Protein AF-A0A7X4CUV6-F1 (afdb_monomer)

Radius of gyration: 20.53 Å; Cα contacts (8 Å, |Δi|>4): 33; chains: 1; bounding box: 52×29×50 Å

pLDDT: mean 74.3, std 20.14, range [27.89, 95.19]

Solvent-accessible surface area (backbone atoms only — not comparable to full-atom values): 6516 Å² total; per-residue (Å²): 109,67,72,59,44,51,55,53,38,71,74,38,60,84,97,35,72,71,30,55,54,40,47,52,53,43,52,54,50,52,51,52,53,50,50,53,52,52,51,51,50,51,52,50,53,48,50,48,64,73,74,42,97,73,84,90,81,81,90,68,79,52,70,66,44,56,75,42,94,47,18,63,60,44,62,71,68,51,75,76,69,68,72,77,73,71,78,84,87,76,88,81,91,84,83,89,83,86,82,80,132

Structure (mmCIF, N/CA/C/O backbone):
data_AF-A0A7X4CUV6-F1
#
_entry.id   AF-A0A7X4CUV6-F1
#
loop_
_atom_site.group_PDB
_atom_site.id
_atom_site.type_symbol
_atom_site.label_atom_id
_atom_site.label_alt_id
_atom_site.label_comp_id
_atom_site.label_asym_id
_atom_site.label_entity_id
_atom_site.label_seq_id
_atom_site.pdbx_PDB_ins_code
_atom_site.Cartn_x
_atom_site.Cartn_y
_atom_site.Cartn_z
_atom_site.occupancy
_atom_site.B_iso_or_equiv
_atom_site.auth_seq_id
_atom_site.auth_comp_id
_atom_site.auth_asym_id
_atom_site.auth_atom_id
_atom_site.pdbx_PDB_model_num
ATOM 1 N N . MET A 1 1 ? 12.535 -1.190 -0.384 1.00 80.12 1 MET A N 1
ATOM 2 C CA . MET A 1 1 ? 12.706 -2.119 -1.530 1.00 80.12 1 MET A CA 1
ATOM 3 C C . MET A 1 1 ? 12.100 -1.570 -2.831 1.00 80.12 1 MET A C 1
ATOM 5 O O . MET A 1 1 ? 12.788 -1.571 -3.846 1.00 80.12 1 MET A O 1
ATOM 9 N N . THR A 1 2 ? 10.888 -1.001 -2.807 1.00 87.12 2 THR A N 1
ATOM 10 C CA . THR A 1 2 ? 10.187 -0.403 -3.969 1.00 87.12 2 THR A CA 1
ATOM 11 C C . THR A 1 2 ? 11.044 0.535 -4.826 1.00 87.12 2 THR A C 1
ATOM 13 O O . THR A 1 2 ? 11.182 0.307 -6.023 1.00 87.12 2 THR A O 1
ATOM 16 N N . ARG A 1 3 ? 11.724 1.521 -4.217 1.00 89.62 3 ARG A N 1
ATOM 17 C CA . ARG A 1 3 ? 12.599 2.473 -4.934 1.00 89.62 3 ARG A CA 1
ATOM 18 C C . ARG A 1 3 ? 13.737 1.778 -5.700 1.00 89.62 3 ARG A C 1
ATOM 20 O O . ARG A 1 3 ? 14.108 2.208 -6.787 1.00 89.62 3 ARG A O 1
ATOM 27 N N . ARG A 1 4 ? 14.283 0.679 -5.165 1.00 92.56 4 ARG A N 1
ATOM 28 C CA . ARG A 1 4 ? 15.333 -0.119 -5.825 1.00 92.56 4 ARG A CA 1
ATOM 29 C C . ARG A 1 4 ? 14.771 -0.895 -7.019 1.00 92.56 4 ARG A C 1
ATOM 31 O O . ARG A 1 4 ? 15.400 -0.890 -8.072 1.00 92.56 4 ARG A O 1
ATOM 38 N N . LEU A 1 5 ? 13.595 -1.510 -6.872 1.00 91.56 5 LEU A N 1
ATOM 39 C CA . LEU A 1 5 ? 12.916 -2.240 -7.951 1.00 91.56 5 LEU A CA 1
ATOM 40 C C . LEU A 1 5 ? 12.478 -1.304 -9.086 1.00 91.56 5 LEU A C 1
ATOM 42 O O . LEU A 1 5 ? 12.719 -1.610 -10.250 1.00 91.56 5 LEU A O 1
ATOM 46 N N . GLN A 1 6 ? 11.945 -0.125 -8.759 1.00 92.88 6 GLN A N 1
ATOM 47 C CA . GLN A 1 6 ? 11.615 0.911 -9.742 1.00 92.88 6 GLN A CA 1
ATOM 48 C C . GLN A 1 6 ? 12.859 1.408 -10.491 1.00 92.88 6 GLN A C 1
ATOM 50 O O . GLN A 1 6 ? 12.858 1.445 -11.718 1.00 92.88 6 GLN A O 1
ATOM 55 N N . ARG A 1 7 ? 13.965 1.697 -9.788 1.00 94.12 7 ARG A N 1
ATOM 56 C CA . ARG A 1 7 ? 15.250 2.058 -10.425 1.00 94.12 7 ARG A CA 1
ATOM 57 C C . ARG A 1 7 ? 15.818 0.937 -11.294 1.00 94.12 7 ARG A C 1
ATOM 59 O O . ARG A 1 7 ? 16.484 1.209 -12.290 1.00 94.12 7 ARG A O 1
ATOM 66 N N . ALA A 1 8 ? 15.623 -0.321 -10.904 1.00 91.69 8 ALA A N 1
ATOM 67 C CA . ALA A 1 8 ? 16.038 -1.464 -11.707 1.00 91.69 8 ALA A CA 1
ATOM 68 C C . ALA A 1 8 ? 15.200 -1.571 -12.988 1.00 91.69 8 ALA A C 1
ATOM 70 O O . ALA A 1 8 ? 15.774 -1.791 -14.049 1.00 91.69 8 ALA A O 1
ATOM 71 N N . LEU A 1 9 ? 13.881 -1.362 -12.897 1.00 92.81 9 LEU A N 1
ATOM 72 C CA . LEU A 1 9 ? 12.954 -1.351 -14.031 1.00 92.81 9 LEU A CA 1
ATOM 73 C C . LEU A 1 9 ? 13.233 -0.196 -15.000 1.00 92.81 9 LEU A C 1
ATOM 75 O O . LEU A 1 9 ? 13.270 -0.422 -16.208 1.00 92.81 9 LEU A O 1
ATOM 79 N N . ALA A 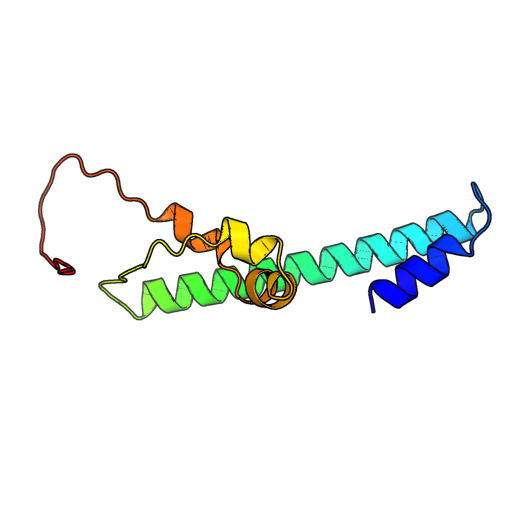1 10 ? 13.490 1.009 -14.483 1.00 93.19 10 ALA A N 1
ATOM 80 C CA . ALA A 1 10 ? 13.799 2.195 -15.285 1.00 93.19 10 ALA A CA 1
ATOM 81 C C . ALA A 1 10 ? 15.038 1.993 -16.173 1.00 93.19 10 ALA A C 1
ATOM 83 O O . ALA A 1 10 ? 15.045 2.406 -17.326 1.00 93.19 10 ALA A O 1
ATOM 84 N N . ARG A 1 11 ? 16.047 1.273 -15.666 1.00 93.94 11 ARG A N 1
ATOM 85 C CA . ARG A 1 11 ? 17.278 0.943 -16.401 1.00 93.94 11 ARG A CA 1
ATOM 86 C C . ARG A 1 11 ? 17.116 -0.168 -17.450 1.00 93.94 11 ARG A C 1
ATOM 88 O O . ARG A 1 11 ? 18.068 -0.452 -18.170 1.00 93.94 11 ARG A O 1
ATOM 95 N N . LYS A 1 12 ? 15.967 -0.855 -17.537 1.00 93.56 12 LYS A N 1
ATOM 96 C CA . LYS A 1 12 ? 15.758 -1.927 -18.532 1.00 93.56 12 LYS A CA 1
ATOM 97 C C . LYS A 1 12 ? 15.227 -1.373 -19.851 1.00 93.56 12 LYS A C 1
ATOM 99 O O . LYS A 1 12 ? 14.244 -0.627 -19.862 1.00 93.56 12 LYS A O 1
ATOM 104 N N . ARG A 1 13 ? 15.808 -1.849 -20.961 1.00 94.00 13 ARG A N 1
ATOM 105 C CA . AR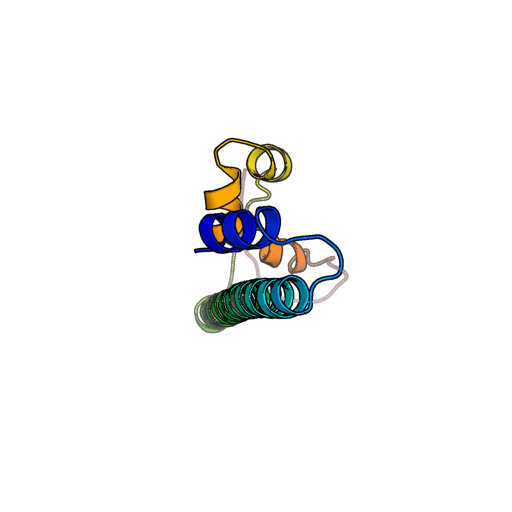G A 1 13 ? 15.367 -1.546 -22.332 1.00 94.00 13 ARG A CA 1
ATOM 106 C C . ARG A 1 13 ? 13.868 -1.800 -22.490 1.00 94.00 13 ARG A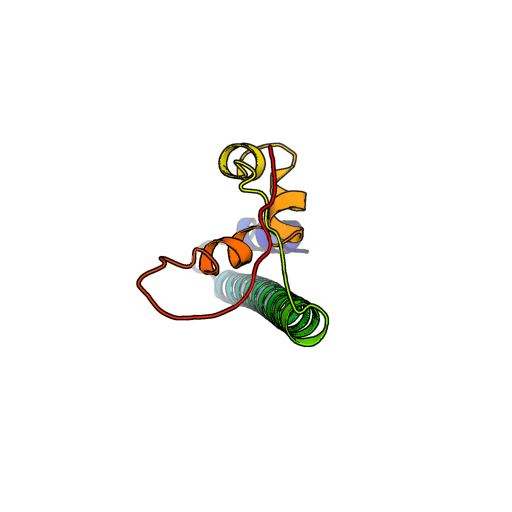 C 1
ATOM 108 O O . ARG A 1 13 ? 13.360 -2.840 -22.050 1.00 94.00 13 ARG A O 1
ATOM 115 N N . ARG A 1 14 ? 13.174 -0.852 -23.122 1.00 89.62 14 ARG A N 1
ATOM 116 C CA . ARG A 1 14 ? 11.753 -0.967 -23.476 1.00 89.62 14 ARG A CA 1
ATOM 117 C C . ARG A 1 14 ? 11.532 -2.235 -24.318 1.00 89.62 14 ARG A C 1
ATOM 119 O O . ARG A 1 14 ? 12.411 -2.620 -25.084 1.00 89.62 14 ARG A O 1
ATOM 126 N N . ASN A 1 15 ? 10.411 -2.917 -24.092 1.00 90.31 15 ASN A N 1
ATOM 127 C CA . ASN A 1 15 ? 10.009 -4.158 -24.775 1.00 90.31 15 ASN A CA 1
ATOM 128 C C . ASN A 1 15 ? 10.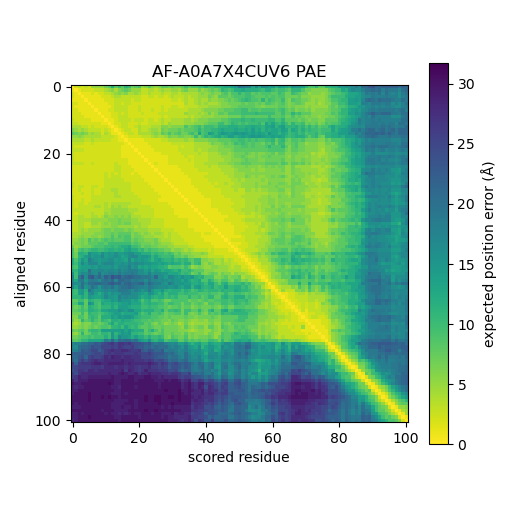997 -5.340 -24.675 1.00 90.31 15 ASN A C 1
ATOM 130 O O . ASN A 1 15 ? 10.930 -6.270 -25.467 1.00 90.31 15 ASN A O 1
ATOM 134 N N . SER A 1 16 ? 11.919 -5.339 -23.707 1.00 94.25 16 SER A N 1
ATOM 135 C CA . SER A 1 16 ? 12.763 -6.513 -23.445 1.00 94.25 16 SER A CA 1
ATOM 136 C C . SER A 1 16 ? 12.087 -7.487 -22.479 1.00 94.25 16 SER A C 1
ATOM 138 O O . SER A 1 16 ? 11.459 -7.068 -21.505 1.00 94.25 16 SER A O 1
ATOM 140 N N . GLU A 1 17 ? 12.309 -8.790 -22.654 1.00 93.88 17 GLU A N 1
ATOM 141 C CA . GLU A 1 17 ? 11.831 -9.814 -21.709 1.00 93.88 17 GLU A CA 1
ATOM 142 C C . GLU A 1 17 ? 12.339 -9.570 -20.280 1.00 93.88 17 GLU A C 1
ATOM 144 O O . GLU A 1 17 ? 11.630 -9.757 -19.290 1.00 93.88 17 GLU A O 1
ATOM 149 N N . ARG A 1 18 ? 13.571 -9.060 -20.155 1.00 92.19 18 ARG A N 1
ATOM 150 C CA . ARG A 1 18 ? 14.164 -8.676 -18.866 1.00 92.19 18 ARG A CA 1
ATOM 151 C C . ARG A 1 18 ? 13.364 -7.566 -18.174 1.00 92.19 18 ARG A C 1
ATOM 153 O O . ARG A 1 18 ? 13.295 -7.551 -16.945 1.00 92.19 18 ARG A O 1
ATOM 160 N N . ARG A 1 19 ? 12.760 -6.644 -18.936 1.00 93.62 19 ARG A N 1
ATOM 161 C CA . ARG A 1 19 ? 11.864 -5.607 -18.402 1.00 93.62 19 ARG A CA 1
ATOM 162 C C . ARG A 1 19 ? 10.538 -6.207 -17.942 1.00 93.62 19 ARG A C 1
ATOM 164 O O . ARG A 1 19 ? 10.084 -5.839 -16.863 1.00 93.62 19 ARG A O 1
ATOM 171 N N . ALA A 1 20 ? 9.967 -7.149 -18.696 1.00 94.06 20 ALA A N 1
ATOM 172 C CA . ALA A 1 20 ? 8.743 -7.850 -18.299 1.00 94.06 20 ALA A CA 1
ATOM 173 C C . ALA A 1 20 ? 8.926 -8.584 -16.958 1.00 94.06 20 ALA A C 1
ATOM 175 O O . ALA A 1 20 ? 8.147 -8.379 -16.027 1.00 94.06 20 ALA A O 1
ATOM 176 N N . ARG A 1 21 ? 10.035 -9.322 -16.793 1.00 93.94 21 ARG A N 1
ATOM 177 C CA . ARG A 1 21 ? 10.387 -9.981 -15.518 1.00 93.94 21 ARG A CA 1
ATOM 178 C C . ARG A 1 21 ? 10.558 -8.981 -14.366 1.00 93.94 21 ARG A C 1
ATOM 180 O O . ARG A 1 21 ? 10.059 -9.208 -13.266 1.00 93.94 21 ARG A O 1
ATOM 187 N N . ALA A 1 22 ? 11.234 -7.854 -14.606 1.00 93.50 22 ALA A N 1
ATOM 188 C CA . ALA A 1 22 ? 11.402 -6.804 -13.596 1.00 93.50 22 ALA A CA 1
ATOM 189 C C . ALA A 1 22 ? 10.064 -6.157 -13.188 1.00 93.50 22 ALA A C 1
ATOM 191 O O . ALA A 1 22 ? 9.866 -5.869 -12.007 1.00 93.50 22 ALA A O 1
ATOM 192 N N . CYS A 1 23 ? 9.147 -5.969 -14.141 1.00 94.25 23 CYS A N 1
ATOM 193 C CA . CYS A 1 23 ? 7.792 -5.485 -13.887 1.00 94.25 23 CYS A CA 1
ATOM 194 C C . CYS A 1 23 ? 7.008 -6.470 -13.011 1.00 94.25 23 CYS A C 1
ATOM 196 O O . CYS A 1 23 ? 6.466 -6.070 -11.985 1.00 94.25 23 CYS A O 1
ATOM 198 N N . GLY A 1 24 ? 7.054 -7.767 -13.334 1.00 95.12 24 GLY A N 1
ATOM 199 C CA . GLY A 1 24 ? 6.436 -8.815 -12.517 1.00 95.12 24 GLY A CA 1
ATOM 200 C C . GLY A 1 24 ? 6.959 -8.831 -11.077 1.00 95.12 24 GLY A C 1
ATOM 201 O O . GLY A 1 24 ? 6.180 -8.906 -10.131 1.00 95.12 24 GLY A O 1
ATOM 202 N N . ASN A 1 25 ? 8.270 -8.668 -10.879 1.00 93.44 25 ASN A N 1
ATOM 203 C CA . ASN A 1 25 ? 8.855 -8.578 -9.537 1.00 93.44 25 ASN A CA 1
ATOM 204 C C . ASN A 1 25 ? 8.375 -7.342 -8.759 1.00 93.44 25 ASN A C 1
ATOM 206 O O . ASN A 1 25 ? 8.106 -7.436 -7.560 1.00 93.44 25 ASN A O 1
ATOM 210 N N . LEU A 1 26 ? 8.256 -6.190 -9.427 1.00 94.81 26 LEU A N 1
ATOM 211 C CA . LEU A 1 26 ? 7.718 -4.969 -8.827 1.00 94.81 26 LEU A CA 1
ATOM 212 C C . LEU A 1 26 ? 6.241 -5.149 -8.442 1.00 94.81 26 LEU A C 1
ATOM 214 O O . LEU A 1 26 ? 5.874 -4.850 -7.307 1.00 94.81 26 LEU A O 1
ATOM 218 N N . ALA A 1 27 ? 5.425 -5.705 -9.339 1.00 94.69 27 ALA A N 1
ATOM 219 C CA . ALA A 1 27 ? 4.012 -5.989 -9.094 1.00 94.69 27 ALA A CA 1
ATOM 220 C C . ALA A 1 27 ? 3.822 -6.958 -7.918 1.00 94.69 27 ALA A C 1
ATOM 222 O O . ALA A 1 27 ? 3.053 -6.674 -7.004 1.00 94.69 27 ALA A O 1
ATOM 223 N N . ARG A 1 28 ? 4.598 -8.050 -7.865 1.00 95.19 28 ARG A N 1
ATOM 224 C CA . ARG A 1 28 ? 4.588 -8.992 -6.731 1.00 95.19 28 ARG A CA 1
ATOM 225 C C . ARG A 1 28 ? 4.941 -8.309 -5.414 1.00 95.19 28 ARG A C 1
ATOM 227 O O . ARG A 1 28 ? 4.336 -8.611 -4.390 1.00 95.19 28 ARG A O 1
ATOM 234 N N . HIS A 1 29 ? 5.914 -7.397 -5.419 1.00 94.56 29 HIS A N 1
ATOM 235 C CA . HIS A 1 29 ? 6.264 -6.646 -4.216 1.00 94.56 29 HIS A CA 1
ATOM 236 C C . HIS A 1 29 ? 5.115 -5.739 -3.758 1.00 94.56 29 HIS A C 1
ATOM 238 O O . HIS A 1 29 ? 4.784 -5.751 -2.576 1.00 94.56 29 HIS A O 1
ATOM 244 N N . HIS A 1 30 ? 4.478 -5.013 -4.681 1.00 91.94 30 HIS A N 1
ATOM 245 C CA . HIS A 1 30 ? 3.296 -4.209 -4.366 1.00 91.94 30 HIS A CA 1
ATOM 246 C C . HIS A 1 30 ? 2.137 -5.063 -3.844 1.00 91.94 30 HIS A C 1
ATOM 248 O O . HIS A 1 30 ? 1.542 -4.695 -2.836 1.00 91.94 30 HIS A O 1
ATOM 254 N N . GLY A 1 31 ? 1.883 -6.226 -4.450 1.00 93.25 31 GLY A N 1
ATOM 255 C CA . GLY A 1 31 ? 0.864 -7.169 -3.986 1.00 93.25 31 GLY A CA 1
ATOM 256 C C . GLY A 1 31 ? 1.111 -7.645 -2.554 1.00 93.25 31 GLY A C 1
ATOM 257 O O . GLY A 1 31 ? 0.200 -7.621 -1.735 1.00 93.25 31 GLY A O 1
ATOM 258 N N . ARG A 1 32 ? 2.359 -7.983 -2.203 1.00 93.06 32 ARG A N 1
ATOM 259 C CA . ARG A 1 32 ? 2.721 -8.358 -0.822 1.00 93.06 32 ARG A CA 1
ATOM 260 C C . ARG A 1 32 ? 2.498 -7.222 0.175 1.00 93.06 32 ARG A C 1
ATOM 262 O O . ARG A 1 32 ? 1.987 -7.466 1.259 1.00 93.06 32 ARG A O 1
ATOM 269 N N . VAL A 1 33 ? 2.881 -5.994 -0.181 1.00 89.50 33 VAL A N 1
ATOM 270 C CA . VAL A 1 33 ? 2.677 -4.819 0.684 1.00 89.50 33 VAL A CA 1
ATOM 271 C C . VAL A 1 33 ? 1.186 -4.535 0.874 1.00 89.50 33 VAL A C 1
ATOM 273 O O . VAL A 1 33 ? 0.766 -4.242 1.987 1.00 89.50 33 VAL A O 1
ATOM 276 N N . ALA A 1 34 ? 0.383 -4.649 -0.185 1.00 87.62 34 ALA A N 1
ATOM 277 C CA . ALA A 1 34 ? -1.065 -4.483 -0.101 1.00 87.62 34 ALA A CA 1
ATOM 278 C C . ALA A 1 34 ? -1.705 -5.559 0.790 1.00 87.62 34 ALA A C 1
ATOM 280 O O . ALA A 1 34 ? -2.453 -5.219 1.699 1.00 87.62 34 ALA 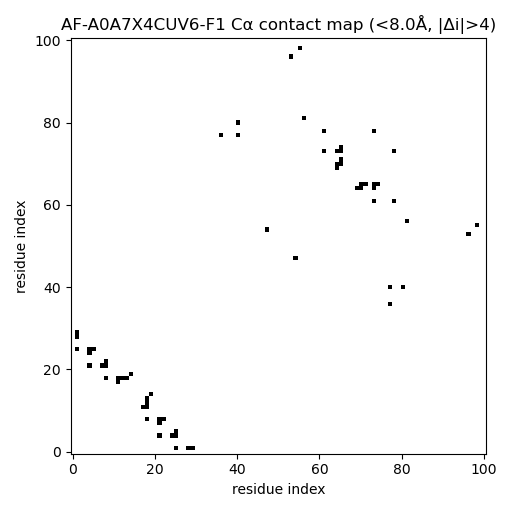A O 1
ATOM 281 N N . ALA A 1 35 ? -1.340 -6.831 0.602 1.00 89.25 35 ALA A N 1
ATOM 282 C CA . ALA A 1 35 ? -1.834 -7.933 1.426 1.00 89.25 35 ALA A CA 1
ATOM 283 C C . ALA A 1 35 ? -1.485 -7.753 2.914 1.00 89.25 35 ALA A C 1
ATOM 285 O O . ALA A 1 35 ? -2.355 -7.902 3.765 1.00 89.25 35 ALA A O 1
ATOM 286 N N . ALA A 1 36 ? -0.246 -7.356 3.229 1.00 88.81 36 ALA A N 1
ATOM 287 C CA . ALA A 1 36 ? 0.166 -7.074 4.605 1.00 88.81 36 ALA A CA 1
ATOM 288 C C . ALA A 1 36 ? -0.624 -5.911 5.231 1.00 88.81 36 ALA A C 1
ATOM 290 O O . ALA A 1 36 ? -0.977 -5.964 6.405 1.00 88.81 36 ALA A O 1
ATOM 291 N N . ARG A 1 37 ? -0.941 -4.873 4.445 1.00 84.75 37 ARG A N 1
ATOM 292 C CA . ARG A 1 37 ? -1.783 -3.754 4.899 1.00 84.75 37 ARG A CA 1
ATOM 293 C C . ARG A 1 37 ? -3.218 -4.195 5.179 1.00 84.75 37 ARG A C 1
ATOM 295 O O . ARG A 1 37 ? -3.774 -3.795 6.195 1.00 84.75 37 ARG A O 1
ATOM 302 N N . CYS A 1 38 ? -3.800 -5.023 4.313 1.00 85.12 38 CYS A N 1
ATOM 303 C CA . CYS A 1 38 ? -5.134 -5.587 4.523 1.00 85.12 38 CYS A CA 1
ATOM 304 C C . CYS A 1 38 ? -5.193 -6.463 5.781 1.00 85.12 38 CYS A C 1
ATOM 306 O O . CYS A 1 38 ? -6.119 -6.319 6.571 1.00 85.12 38 CYS A O 1
ATOM 308 N N . ASP A 1 39 ? -4.198 -7.328 5.993 1.00 88.38 39 ASP A N 1
ATOM 309 C CA . ASP A 1 39 ? -4.116 -8.190 7.180 1.00 88.38 39 ASP A CA 1
ATOM 310 C C . ASP A 1 39 ? -3.983 -7.378 8.477 1.00 88.38 39 ASP A C 1
ATOM 312 O O . ASP A 1 39 ? -4.707 -7.621 9.442 1.00 88.38 39 ASP A O 1
ATOM 316 N N . PHE A 1 40 ? -3.119 -6.357 8.483 1.00 85.06 40 PHE A N 1
ATOM 317 C CA . PHE A 1 40 ? -2.988 -5.439 9.614 1.00 85.06 40 PHE A CA 1
ATOM 318 C C . PHE A 1 40 ? -4.318 -4.755 9.950 1.00 85.06 40 PHE A C 1
ATOM 320 O O . PHE A 1 40 ? -4.740 -4.755 11.104 1.00 85.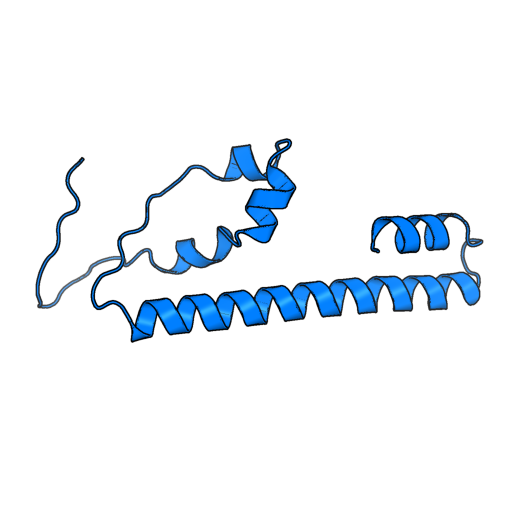06 40 PHE A O 1
ATOM 327 N N . LEU A 1 41 ? -5.000 -4.221 8.934 1.00 82.88 41 LEU A N 1
ATOM 328 C CA . LEU A 1 41 ? -6.302 -3.577 9.089 1.00 82.88 41 LEU A CA 1
ATOM 329 C C . LEU A 1 41 ? -7.357 -4.536 9.632 1.00 82.88 41 LEU A C 1
ATOM 331 O O . LEU A 1 41 ? -8.081 -4.184 10.557 1.00 82.88 41 LEU A O 1
ATOM 335 N N . HIS A 1 42 ? -7.414 -5.756 9.100 1.00 85.00 42 HIS A N 1
ATOM 336 C CA . HIS A 1 42 ? -8.355 -6.769 9.557 1.00 85.00 42 HIS A CA 1
ATOM 337 C C . HIS A 1 42 ? -8.144 -7.108 11.038 1.00 85.00 42 HIS A C 1
ATOM 339 O O . HIS A 1 42 ? -9.098 -7.109 11.813 1.00 85.00 42 HIS A O 1
ATOM 345 N N . LYS A 1 43 ? -6.889 -7.317 11.454 1.00 87.50 43 LYS A N 1
ATOM 346 C CA . LYS A 1 43 ? -6.531 -7.596 12.853 1.00 87.50 43 LYS A CA 1
ATOM 347 C C . LYS A 1 43 ? -6.836 -6.422 13.775 1.00 87.50 43 LYS A C 1
ATOM 349 O O . LYS A 1 43 ? -7.360 -6.635 14.865 1.00 87.50 43 LYS A O 1
ATOM 354 N N . LEU A 1 44 ? -6.544 -5.198 13.336 1.00 84.56 44 LEU A N 1
ATOM 355 C CA . LEU A 1 44 ? -6.838 -3.983 14.092 1.00 84.56 44 LEU A CA 1
ATOM 356 C C . LEU A 1 44 ? -8.347 -3.820 14.301 1.00 84.56 44 LEU A C 1
ATOM 358 O O . LEU A 1 44 ? -8.795 -3.674 15.434 1.00 84.56 44 LEU A O 1
ATOM 362 N N . SER A 1 45 ? -9.132 -3.891 13.224 1.00 78.88 45 SER A N 1
ATOM 363 C CA . SER A 1 45 ? -10.591 -3.784 13.287 1.00 78.88 45 SER A CA 1
ATOM 364 C C . SER A 1 45 ? -11.200 -4.884 14.148 1.00 78.88 45 SER A C 1
ATOM 366 O O . SER A 1 45 ? -12.055 -4.592 14.978 1.00 78.88 45 SER A O 1
ATOM 368 N N . HIS A 1 46 ? -10.731 -6.127 13.998 1.00 84.56 46 HIS A N 1
ATOM 369 C CA . HIS A 1 46 ? -11.181 -7.238 14.829 1.00 84.56 46 HIS A CA 1
ATOM 370 C C . HIS A 1 46 ? -10.863 -6.992 16.308 1.00 84.56 46 HIS A C 1
ATOM 372 O O . HIS A 1 46 ? -11.753 -7.114 17.141 1.00 84.56 46 HIS A O 1
ATOM 378 N N . GLY A 1 47 ? -9.629 -6.595 16.638 1.00 84.88 47 GLY A N 1
ATOM 379 C CA . GLY A 1 47 ? -9.219 -6.312 18.016 1.00 84.88 47 GLY A CA 1
ATOM 380 C C . GLY A 1 47 ? -10.014 -5.174 18.659 1.00 84.88 47 GLY A C 1
ATOM 381 O O . GLY A 1 47 ? -10.430 -5.287 19.811 1.00 84.88 47 GLY A O 1
ATOM 382 N N . LEU A 1 48 ? -10.284 -4.106 17.903 1.00 82.81 48 LEU A N 1
ATOM 383 C CA . LEU A 1 48 ? -11.114 -2.998 18.368 1.00 82.81 48 LEU A CA 1
ATOM 384 C C . LEU A 1 48 ? -12.563 -3.442 18.611 1.00 82.81 48 LEU A C 1
ATOM 386 O O . LEU A 1 48 ? -13.107 -3.187 19.682 1.00 82.81 48 LEU A O 1
ATOM 390 N N . ALA A 1 49 ? -13.170 -4.149 17.655 1.00 80.38 49 ALA A N 1
ATOM 391 C CA . ALA A 1 49 ? -14.552 -4.613 17.762 1.00 80.38 49 ALA A CA 1
ATOM 392 C C . ALA A 1 49 ? -14.748 -5.656 18.875 1.00 80.38 49 ALA A C 1
ATOM 394 O O . ALA A 1 49 ? -15.787 -5.664 19.529 1.00 80.38 49 ALA A O 1
ATOM 395 N N . SER A 1 50 ? -13.760 -6.526 19.109 1.00 83.81 50 SER A N 1
ATOM 396 C CA . SER A 1 50 ? -13.835 -7.540 20.164 1.00 83.81 50 SER A CA 1
ATOM 397 C C . SER A 1 50 ? -13.535 -6.982 21.556 1.00 83.81 50 SER A C 1
ATOM 399 O O . SER A 1 50 ? -14.048 -7.503 22.542 1.00 83.81 50 SER A O 1
ATOM 401 N N . GLY A 1 51 ? -12.669 -5.967 21.656 1.00 82.50 51 GLY A N 1
ATOM 402 C CA . GLY A 1 51 ? -12.184 -5.436 22.934 1.00 82.50 51 GLY A CA 1
ATOM 403 C C . GLY A 1 51 ? -13.015 -4.288 23.505 1.00 82.50 51 GLY A C 1
ATOM 404 O O . GLY A 1 51 ? -13.028 -4.091 24.719 1.00 82.50 51 GLY A O 1
ATOM 405 N N . TYR A 1 52 ? -13.721 -3.536 22.657 1.00 77.12 52 TYR A N 1
ATOM 406 C CA . TYR A 1 52 ? -14.390 -2.303 23.061 1.00 77.12 52 TYR A CA 1
ATOM 407 C C . TYR A 1 52 ? -15.873 -2.321 22.698 1.00 77.12 52 TYR A C 1
ATOM 409 O O . TYR A 1 52 ? -16.262 -2.514 21.551 1.00 77.12 52 TYR A O 1
ATOM 417 N N . ARG A 1 53 ? -16.721 -2.046 23.695 1.00 69.44 53 ARG A N 1
ATOM 418 C CA . ARG A 1 53 ? -18.177 -1.899 23.519 1.00 69.44 53 ARG A CA 1
ATOM 419 C C . ARG A 1 53 ? -18.577 -0.577 22.858 1.00 69.44 53 ARG A C 1
ATOM 421 O O . ARG A 1 53 ? -19.668 -0.489 22.305 1.00 69.44 53 ARG A O 1
ATOM 428 N N . VAL A 1 54 ? -17.731 0.448 22.972 1.00 73.00 54 VAL A N 1
ATOM 429 C CA . VAL A 1 54 ? -17.921 1.784 22.393 1.00 73.00 54 VAL A CA 1
ATOM 430 C C . VAL A 1 54 ? -16.570 2.258 21.872 1.00 73.00 54 VAL A C 1
ATOM 432 O O . VAL A 1 54 ? -15.582 2.210 22.602 1.00 73.00 54 VAL A O 1
ATOM 435 N N . ILE A 1 55 ? -16.533 2.709 20.620 1.00 71.25 55 ILE A N 1
ATOM 436 C CA . ILE A 1 55 ? -15.343 3.259 19.966 1.00 71.25 55 ILE A CA 1
ATOM 437 C C . ILE A 1 55 ? -15.710 4.668 19.502 1.00 71.25 55 ILE A C 1
ATOM 439 O O . ILE A 1 55 ? -16.629 4.829 18.702 1.00 71.25 55 ILE A O 1
ATOM 443 N N . ALA A 1 56 ? -15.014 5.681 20.016 1.00 69.38 56 ALA A N 1
ATOM 444 C CA . ALA A 1 56 ? -15.119 7.051 19.523 1.00 69.38 56 ALA A CA 1
ATOM 445 C C . ALA A 1 56 ? -14.044 7.282 18.455 1.00 69.38 56 ALA A C 1
ATOM 447 O O . ALA A 1 56 ? -12.899 6.865 18.631 1.00 69.38 56 ALA A O 1
ATOM 448 N N . MET A 1 57 ? -14.413 7.921 17.346 1.00 66.19 57 MET A N 1
ATOM 449 C CA . MET A 1 57 ? -13.493 8.261 16.262 1.00 66.19 57 MET A CA 1
ATOM 450 C C . MET A 1 57 ? -13.564 9.758 16.000 1.00 66.19 57 MET A C 1
ATOM 452 O O . MET A 1 57 ? -14.652 10.309 15.842 1.00 66.19 57 MET A O 1
ATOM 456 N N . GLU A 1 58 ? -12.405 10.402 15.947 1.00 65.44 58 GLU A N 1
ATOM 457 C CA . GLU A 1 58 ? -12.294 11.803 15.559 1.00 65.44 58 GLU A CA 1
ATOM 458 C C . GLU A 1 58 ? -12.198 11.906 14.033 1.00 65.44 58 GLU A C 1
ATOM 460 O O . GLU A 1 58 ? -11.417 11.189 13.398 1.00 65.44 58 GLU A O 1
ATOM 465 N N . ASP A 1 59 ? -12.982 12.809 13.439 1.00 65.50 59 ASP A N 1
ATOM 466 C CA . ASP A 1 59 ? -12.870 13.149 12.020 1.00 65.50 59 ASP A CA 1
ATOM 467 C C . ASP A 1 59 ? -11.679 14.091 11.818 1.00 65.50 59 ASP A C 1
ATOM 469 O O . ASP A 1 59 ? -11.798 15.315 11.731 1.00 65.50 59 ASP A O 1
ATOM 473 N N . LEU A 1 60 ? -10.481 13.509 11.819 1.00 68.12 60 LEU A N 1
ATOM 474 C CA . LEU A 1 60 ? -9.281 14.244 11.467 1.00 68.12 60 LEU A CA 1
ATOM 475 C C . LEU A 1 60 ? -9.273 14.419 9.946 1.00 68.12 60 LEU A C 1
ATOM 477 O O . LEU A 1 60 ? -9.260 13.432 9.207 1.00 68.12 60 LEU A O 1
ATOM 481 N N . GLY A 1 61 ? -9.226 15.667 9.471 1.00 67.19 61 GLY A N 1
ATOM 482 C CA . GLY A 1 61 ? -9.108 16.031 8.054 1.00 67.19 61 GLY A CA 1
ATOM 483 C C . GLY A 1 61 ? -7.805 15.531 7.414 1.00 67.19 61 GLY A C 1
ATOM 484 O O . GLY A 1 61 ? -6.911 16.301 7.067 1.00 67.19 61 GLY A O 1
ATOM 485 N N . THR A 1 62 ? -7.675 14.217 7.240 1.00 67.75 62 THR A N 1
ATOM 486 C CA . THR A 1 62 ? -6.431 13.543 6.848 1.00 67.75 62 THR A CA 1
ATOM 487 C C . THR A 1 62 ? -6.060 13.772 5.388 1.00 67.75 62 THR A C 1
ATOM 489 O O . THR A 1 62 ? -4.945 13.444 4.993 1.00 67.75 62 THR A O 1
ATOM 492 N N . ASN A 1 63 ? -6.944 14.359 4.579 1.00 73.00 63 ASN A N 1
ATOM 493 C CA . ASN A 1 63 ? -6.695 14.607 3.158 1.00 73.00 63 ASN A CA 1
ATOM 494 C C . ASN A 1 63 ? -5.462 15.490 2.931 1.00 73.00 63 ASN A C 1
ATOM 496 O O . ASN A 1 63 ? -4.606 15.135 2.126 1.00 73.00 63 ASN A O 1
ATOM 500 N N . ALA A 1 64 ? -5.300 16.569 3.699 1.00 74.19 64 ALA A N 1
ATOM 501 C CA . ALA A 1 64 ? -4.102 17.406 3.607 1.00 74.19 64 ALA A CA 1
ATOM 502 C C . ALA A 1 64 ? -2.835 16.654 4.066 1.00 74.19 64 ALA A C 1
ATOM 504 O O . ALA A 1 64 ? -1.766 16.787 3.470 1.00 74.19 64 ALA A O 1
ATOM 505 N N . LEU A 1 65 ? -2.959 15.799 5.087 1.00 76.25 65 LEU A N 1
ATOM 506 C CA . LEU A 1 65 ? -1.845 15.026 5.646 1.00 76.25 65 LEU A CA 1
ATOM 507 C C . LEU A 1 65 ? -1.387 13.884 4.718 1.00 76.25 65 LEU A C 1
ATOM 509 O O . LEU A 1 65 ? -0.203 13.553 4.686 1.00 76.25 65 LEU A O 1
ATOM 513 N N . LYS A 1 66 ? -2.297 13.321 3.912 1.00 74.94 66 LYS A N 1
ATOM 514 C CA . LYS A 1 66 ? -2.002 12.306 2.881 1.00 74.94 66 LYS A CA 1
ATOM 515 C C . LYS A 1 66 ? -1.173 12.856 1.716 1.00 74.94 66 LYS A C 1
ATOM 517 O O . LYS A 1 66 ? -0.554 12.073 1.0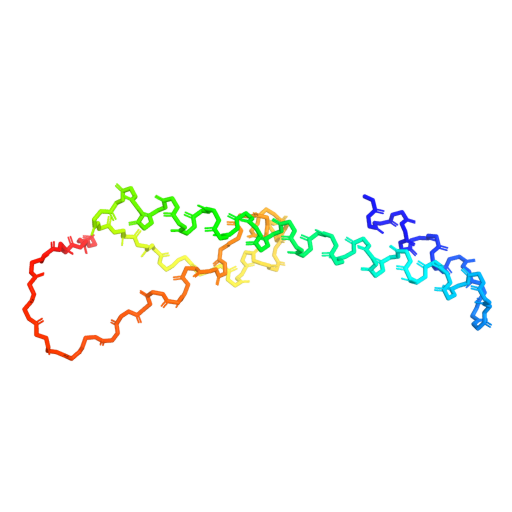02 1.00 74.94 66 LYS A O 1
ATOM 522 N N . HIS A 1 67 ? -1.131 14.175 1.533 1.00 81.25 67 HIS A N 1
ATOM 523 C CA . HIS A 1 67 ? -0.358 14.835 0.476 1.00 81.25 67 HIS A CA 1
ATOM 524 C C . HIS A 1 67 ? 0.866 15.606 0.996 1.00 81.25 67 HIS A C 1
ATOM 526 O O . HIS A 1 67 ? 1.560 16.250 0.212 1.00 81.25 67 HIS A O 1
ATOM 532 N N . SER A 1 68 ? 1.166 15.523 2.296 1.00 83.81 68 SER A N 1
ATOM 533 C CA . SER A 1 68 ? 2.300 16.213 2.920 1.00 83.81 68 SER A CA 1
ATOM 534 C C . SER A 1 68 ? 3.508 15.288 3.135 1.00 83.81 68 SER A C 1
ATOM 536 O O . SER A 1 68 ? 3.513 14.117 2.752 1.00 83.81 68 SER A O 1
ATOM 538 N N . PHE A 1 69 ? 4.553 15.785 3.804 1.00 84.75 69 PHE A N 1
ATOM 539 C CA . PHE A 1 69 ? 5.697 14.970 4.237 1.00 84.75 69 PHE A CA 1
ATOM 540 C C . PHE A 1 69 ? 5.299 13.824 5.192 1.00 84.75 69 PHE A C 1
ATOM 542 O O . PHE A 1 69 ? 6.038 12.846 5.321 1.00 84.75 69 PHE A O 1
ATOM 549 N N . LEU A 1 70 ? 4.115 13.911 5.812 1.00 82.00 70 LEU A N 1
ATOM 550 C CA . LEU A 1 70 ? 3.535 12.872 6.664 1.00 82.00 70 LEU A CA 1
ATOM 551 C C . LEU A 1 70 ? 2.783 11.798 5.876 1.00 82.00 70 LEU A C 1
ATOM 553 O O . LEU A 1 70 ? 2.392 10.798 6.472 1.00 82.00 70 LEU A O 1
ATOM 557 N N . ALA A 1 71 ? 2.627 11.946 4.556 1.00 82.12 71 ALA A N 1
ATOM 558 C CA . ALA A 1 71 ? 1.863 11.029 3.714 1.00 82.12 71 ALA A CA 1
ATOM 559 C C . ALA A 1 71 ? 2.227 9.565 3.961 1.00 82.12 71 ALA A C 1
ATOM 561 O O . ALA A 1 71 ? 1.357 8.708 4.073 1.00 82.12 71 ALA A O 1
ATOM 562 N N . ARG A 1 72 ? 3.524 9.272 4.103 1.00 79.06 72 ARG A N 1
ATOM 563 C CA . ARG A 1 72 ? 3.984 7.914 4.393 1.00 79.06 72 ARG A CA 1
ATOM 564 C C . ARG A 1 72 ? 3.451 7.406 5.730 1.00 79.06 72 ARG A C 1
ATOM 566 O O . ARG A 1 72 ? 2.866 6.332 5.757 1.00 79.06 72 ARG A O 1
ATOM 573 N N . SER A 1 73 ? 3.628 8.176 6.797 1.00 80.88 73 SER A N 1
ATOM 574 C CA . SER A 1 73 ? 3.159 7.815 8.135 1.00 80.88 73 SER A CA 1
ATOM 575 C C . SER A 1 73 ? 1.637 7.691 8.182 1.00 80.88 73 SER A C 1
ATOM 577 O O . SER A 1 73 ? 1.128 6.753 8.774 1.00 80.88 73 SER A O 1
ATOM 579 N N . VAL A 1 74 ? 0.909 8.571 7.492 1.00 78.56 74 VAL A N 1
ATOM 580 C CA . VAL A 1 74 ? -0.561 8.533 7.398 1.00 78.56 74 VAL A CA 1
ATOM 581 C C . VAL A 1 74 ? -1.041 7.299 6.629 1.00 78.56 74 VAL A C 1
ATOM 583 O O . VAL A 1 74 ? -1.998 6.641 7.030 1.00 78.56 74 VAL A O 1
ATOM 586 N N . HIS A 1 75 ? -0.363 6.945 5.535 1.00 75.31 75 HIS A N 1
ATOM 587 C CA . HIS A 1 75 ? -0.662 5.728 4.783 1.00 75.31 75 HIS A CA 1
ATOM 588 C C . HIS A 1 75 ? -0.296 4.452 5.545 1.00 75.31 75 HIS A C 1
ATOM 590 O O . HIS A 1 75 ? -0.971 3.438 5.370 1.00 75.31 75 HIS A O 1
ATOM 596 N N . ASP A 1 76 ? 0.751 4.491 6.366 1.00 71.38 76 ASP A N 1
ATOM 597 C CA . ASP A 1 76 ? 1.168 3.362 7.195 1.00 71.38 76 ASP A CA 1
ATOM 598 C C . ASP A 1 76 ? 0.274 3.219 8.448 1.00 71.38 76 ASP A C 1
ATOM 600 O O . ASP A 1 76 ? -0.007 2.098 8.857 1.00 71.38 76 ASP A O 1
ATOM 604 N N . ALA A 1 77 ? -0.272 4.318 8.985 1.00 68.12 77 ALA A N 1
ATOM 605 C CA . ALA A 1 77 ? -1.236 4.333 10.096 1.00 68.12 77 ALA A CA 1
ATOM 606 C C . ALA A 1 77 ? -2.658 3.885 9.702 1.00 68.12 77 ALA A C 1
ATOM 608 O O . ALA A 1 77 ? -3.532 3.764 10.554 1.00 68.12 77 ALA A O 1
ATOM 609 N N . ALA A 1 78 ? -2.894 3.619 8.415 1.00 59.81 78 ALA A N 1
ATOM 610 C CA . ALA A 1 78 ? -4.137 3.058 7.902 1.00 59.81 78 ALA A CA 1
ATOM 611 C C . ALA A 1 78 ? -5.411 3.857 8.278 1.00 59.81 78 ALA A C 1
ATOM 613 O O . ALA A 1 78 ? -6.480 3.289 8.497 1.00 59.81 78 ALA A O 1
ATOM 614 N N . CYS A 1 79 ? -5.330 5.193 8.245 1.00 50.88 79 CYS A N 1
ATOM 615 C CA . CYS A 1 79 ? -6.436 6.127 8.529 1.00 50.88 79 CYS A CA 1
ATOM 616 C C . CYS A 1 79 ? -7.640 6.046 7.562 1.00 50.88 79 CYS A C 1
ATOM 618 O O . CYS A 1 79 ? -8.546 6.869 7.635 1.00 50.88 79 CYS A O 1
ATOM 620 N N . ASN A 1 80 ? -7.660 5.096 6.625 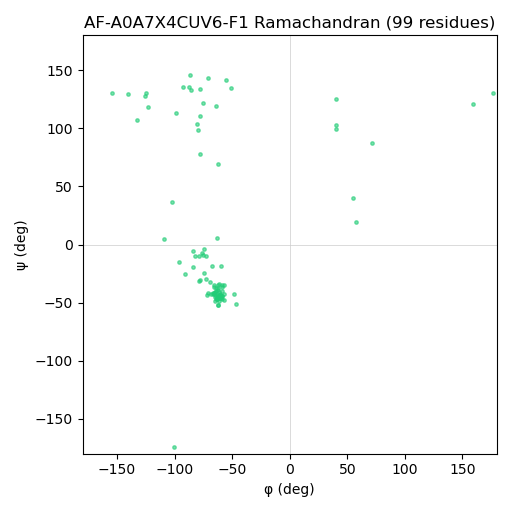1.00 50.12 80 ASN A N 1
ATOM 621 C CA . ASN A 1 80 ? -8.683 5.003 5.581 1.00 50.12 80 ASN A CA 1
ATOM 622 C C . ASN A 1 80 ? -9.818 4.026 5.933 1.00 50.12 80 ASN A C 1
ATOM 624 O O . ASN A 1 80 ? -10.846 4.038 5.269 1.00 50.12 80 ASN A O 1
ATOM 628 N N . VAL A 1 81 ? -9.634 3.160 6.936 1.00 47.41 81 VAL A N 1
ATOM 629 C CA . VAL A 1 81 ? -10.635 2.140 7.313 1.00 47.41 81 VAL A CA 1
ATOM 630 C C . VAL A 1 81 ? -11.717 2.678 8.249 1.00 47.41 81 VAL A C 1
ATOM 632 O O . VAL A 1 81 ? -12.807 2.121 8.321 1.00 47.41 81 VAL A O 1
ATOM 635 N N . LEU A 1 82 ? -11.462 3.796 8.923 1.00 46.84 82 LEU A N 1
ATOM 636 C CA . LEU A 1 82 ? -12.345 4.302 9.974 1.00 46.84 82 LEU A CA 1
ATOM 637 C C . LEU A 1 82 ? -13.552 5.101 9.447 1.00 46.84 82 LEU A C 1
ATOM 639 O O . LEU A 1 82 ? -14.501 5.325 10.187 1.00 46.84 82 LEU A O 1
ATOM 643 N N . GLN A 1 83 ? -13.591 5.443 8.155 1.00 41.75 83 GLN A N 1
ATOM 644 C CA . GLN A 1 83 ? -14.752 6.118 7.553 1.00 41.75 83 GLN A CA 1
ATOM 645 C C . GLN A 1 83 ? -15.967 5.200 7.312 1.00 41.75 83 GLN A C 1
ATOM 647 O O . GLN A 1 83 ? -17.043 5.701 7.004 1.00 41.75 83 GLN A O 1
ATOM 652 N N . ILE A 1 84 ? -15.842 3.875 7.475 1.00 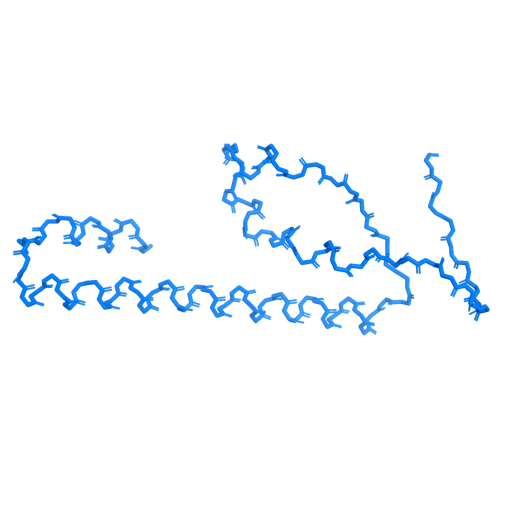41.97 84 ILE A N 1
ATOM 653 C CA . ILE A 1 84 ? -16.968 2.936 7.282 1.00 41.97 84 ILE A CA 1
ATOM 654 C C . ILE A 1 84 ? -17.918 2.902 8.498 1.00 41.97 84 ILE A C 1
ATOM 656 O O . ILE A 1 84 ? -19.028 2.390 8.395 1.00 41.97 84 ILE A O 1
ATOM 660 N N . VAL A 1 85 ? -17.555 3.514 9.632 1.00 45.09 85 VAL A N 1
ATOM 661 C CA . VAL A 1 85 ? -18.411 3.571 10.835 1.00 45.09 85 VAL A CA 1
ATOM 662 C C . VAL A 1 85 ? -19.100 4.935 10.993 1.00 45.09 85 VAL A C 1
ATOM 664 O O . VAL A 1 85 ? -19.296 5.424 12.101 1.00 45.09 85 VAL A O 1
ATOM 667 N N . GLN A 1 86 ? -19.513 5.576 9.897 1.00 39.97 86 GLN A N 1
ATOM 668 C CA . GLN A 1 86 ? -20.578 6.577 9.993 1.00 39.97 86 GLN A CA 1
ATOM 669 C C . GLN A 1 86 ? -21.916 5.839 10.049 1.00 39.97 86 GLN A C 1
ATOM 671 O O . GLN A 1 86 ? -22.430 5.396 9.029 1.00 39.97 86 GLN A O 1
ATOM 676 N N . TRP A 1 87 ? -22.456 5.663 11.257 1.00 35.12 87 TRP A N 1
ATOM 677 C CA . TRP A 1 87 ? -23.788 5.100 11.478 1.00 35.12 87 TRP A CA 1
ATOM 678 C C . TRP A 1 87 ? -24.860 6.165 11.188 1.00 35.12 87 TRP A C 1
ATOM 680 O O . TRP A 1 87 ? -24.987 7.111 11.973 1.00 35.12 87 TRP A O 1
ATOM 690 N N . PRO A 1 88 ? -25.668 6.049 10.116 1.00 42.34 88 PRO A N 1
ATOM 691 C CA . PRO A 1 88 ? -26.826 6.905 9.930 1.00 42.34 88 PRO A CA 1
ATOM 692 C C . PRO A 1 88 ? -27.954 6.332 10.789 1.00 42.34 88 PRO A C 1
ATOM 694 O O . PRO A 1 88 ? -28.557 5.306 10.476 1.00 42.34 88 PRO A O 1
ATOM 697 N N . GLY A 1 89 ? -28.216 6.975 11.922 1.00 46.72 89 GLY A N 1
ATOM 698 C CA . GLY A 1 89 ? -29.321 6.599 12.789 1.00 46.72 89 GLY A CA 1
ATOM 699 C C . GLY A 1 89 ? -30.672 6.790 12.102 1.00 46.72 89 GLY A C 1
ATOM 700 O O . GLY A 1 89 ? -31.070 7.913 11.821 1.00 46.72 89 GLY A O 1
ATOM 701 N N . THR A 1 90 ? -31.426 5.702 11.943 1.00 44.84 90 THR A N 1
ATOM 702 C CA . THR A 1 90 ? -32.894 5.723 12.012 1.00 44.84 90 THR A CA 1
ATOM 703 C C . THR A 1 90 ? -33.363 4.569 12.906 1.00 44.84 90 THR A C 1
ATOM 705 O O . THR A 1 90 ? -33.223 3.402 12.574 1.00 44.84 90 THR A O 1
ATOM 708 N N . GLY A 1 91 ? -33.825 4.946 14.107 1.00 47.53 91 GLY A N 1
ATOM 709 C CA . GLY A 1 91 ? -34.659 4.200 15.062 1.00 47.53 91 GLY A CA 1
ATOM 710 C C . GLY A 1 91 ? -34.409 2.703 15.296 1.00 47.53 91 GLY A C 1
ATOM 711 O O . GLY A 1 91 ? -34.953 1.886 14.574 1.00 47.53 91 GLY A O 1
ATOM 712 N N . HIS A 1 92 ? -33.769 2.330 16.415 1.00 36.00 92 HIS A N 1
ATOM 713 C CA . HIS A 1 92 ? -34.458 1.865 17.637 1.00 36.00 92 HIS A CA 1
ATOM 714 C C . HIS A 1 92 ? -33.456 1.417 18.727 1.00 36.00 92 HIS A C 1
ATOM 716 O O . HIS A 1 92 ? -32.570 0.614 18.475 1.00 36.00 92 HIS A O 1
ATOM 722 N N . ARG A 1 93 ? -33.650 1.928 19.955 1.00 36.75 93 ARG A N 1
ATOM 723 C CA . ARG A 1 93 ? -33.253 1.362 21.266 1.00 36.75 93 ARG A CA 1
ATOM 724 C C . ARG A 1 93 ? -31.868 0.683 21.376 1.00 36.75 93 ARG A C 1
ATOM 726 O O . ARG A 1 93 ? -31.760 -0.530 21.247 1.00 36.75 93 ARG A O 1
ATOM 733 N N . SER A 1 94 ? -30.877 1.418 21.900 1.00 37.62 94 SER A N 1
ATOM 734 C CA . SER A 1 94 ? -30.409 1.283 23.305 1.00 37.62 94 SER A CA 1
ATOM 735 C C . SER A 1 94 ? -28.984 1.822 23.543 1.00 37.62 94 SER A C 1
ATOM 737 O O . SER A 1 94 ? -28.015 1.267 23.044 1.00 37.62 94 SER A O 1
ATOM 739 N N . ARG A 1 95 ? -28.900 2.798 24.464 1.00 39.12 95 ARG A N 1
ATOM 740 C CA . ARG A 1 95 ? -27.805 3.096 25.423 1.00 39.12 95 ARG A CA 1
ATOM 741 C C . ARG A 1 95 ? -26.477 3.691 24.899 1.00 39.12 95 ARG A C 1
ATOM 743 O O . ARG A 1 95 ? -25.499 2.982 24.724 1.00 39.12 95 ARG A O 1
ATOM 750 N N . ASN A 1 96 ? -26.491 5.031 24.823 1.00 35.84 96 ASN A N 1
ATOM 751 C CA . ASN A 1 96 ? -25.493 6.030 25.272 1.00 35.84 96 ASN A CA 1
ATOM 752 C C . ASN A 1 96 ? -23.988 5.746 25.073 1.00 35.84 96 ASN A C 1
ATOM 754 O O . ASN A 1 96 ? -23.480 4.832 25.705 1.00 35.84 96 ASN A O 1
ATOM 758 N N . VAL A 1 97 ? -23.262 6.663 24.407 1.00 40.81 97 VAL A N 1
ATOM 759 C CA . VAL A 1 97 ? -22.392 7.685 25.047 1.00 40.81 97 VAL A CA 1
ATOM 760 C C . VAL A 1 97 ? -22.256 8.888 24.093 1.00 40.81 97 VAL A C 1
ATOM 762 O O . VAL A 1 97 ? -21.979 8.720 22.910 1.00 40.81 97 VAL A O 1
ATOM 765 N N . ARG A 1 98 ? -22.489 10.099 24.618 1.00 38.38 98 ARG A N 1
ATOM 766 C CA . ARG A 1 98 ? -22.180 11.382 23.968 1.00 38.38 98 ARG A CA 1
ATOM 767 C C . ARG A 1 98 ? -20.679 11.641 24.110 1.00 38.38 98 ARG A C 1
ATOM 769 O O . ARG A 1 98 ? -20.176 11.523 25.224 1.00 38.38 98 ARG A O 1
ATOM 776 N N . VAL A 1 99 ? -20.000 12.050 23.044 1.00 34.19 99 VAL A N 1
ATOM 777 C CA . VAL A 1 99 ? -18.697 12.719 23.162 1.00 34.19 99 VAL A CA 1
ATOM 778 C C . VAL A 1 99 ? -18.978 14.212 23.049 1.00 34.19 99 VAL A C 1
ATOM 780 O O . VAL A 1 99 ? -19.517 14.668 22.043 1.00 34.19 99 VAL A O 1
ATOM 783 N N . ALA A 1 100 ? -18.751 14.925 24.151 1.00 27.89 100 ALA A N 1
ATOM 784 C CA . ALA A 1 100 ? -18.834 16.376 24.216 1.00 27.89 100 ALA A CA 1
ATOM 785 C C . ALA A 1 100 ? -17.654 16.992 23.449 1.00 27.89 100 ALA A C 1
ATOM 787 O O . ALA A 1 100 ? -16.556 16.433 23.476 1.00 27.89 100 ALA A O 1
ATOM 788 N N . ALA A 1 101 ? -17.921 18.111 22.775 1.00 32.53 101 ALA A N 1
ATOM 789 C CA . ALA A 1 101 ? -16.901 19.070 22.366 1.00 32.53 101 ALA A CA 1
ATOM 790 C C . ALA A 1 101 ? -16.409 19.866 23.583 1.00 32.53 101 ALA A C 1
ATOM 792 O O . ALA A 1 101 ? -17.214 20.018 24.535 1.00 32.53 101 ALA A O 1
#

Secondary structure (DSSP, 8-state):
-HHHHHHHHHTSPTT-HHHHHHHHHHHHHHHHHHHHHHHHHHHHHHHHHHH-S--------HHHHHTSTTHHHHHHTTTTSGGGG-----S----------

Nearest PDB structures (foldseek):
  8exa-assembly1_A  TM=8.747E-01  e=1.065E-02  Deinococcus radiodurans R1 = ATCC 13939 = DSM 20539
  7fdb-assembly1_P  TM=3.523E-01  e=6.887E+00  Saccharomyces cerevisiae S288C

Foldseek 3Di:
DLVVLVVVLVPDDPPDPSNVVSVVVNVVVVVVVVVVLVVVVVVVVVCCVVPDPDDDDDPDPCVVCCPDPNVVVSVSVVPPPVVVPPDDDDDDDDDDDDDDD

Sequence (101 aa):
MTRRLQRALARKRRNSERRARACGNLARHHGRVAAARCDFLHKLSHGLASGYRVIAMEDLGTNALKHSFLARSVHDAACNVLQIVQWPGTGHRSRNVRVAA

Mean predicted aligned error: 11.33 Å